Protein AF-A0A7J7NNZ8-F1 (afdb_monomer_lite)

Organism: NCBI:txid39325

InterPro domains:
  IPR013750 GHMP kinase, C-terminal domain [PF08544] (78-157)
  IPR020568 Ribosomal protein uS5 domain 2-type superfamily [SSF54211] (7-38)
  IPR036554 GHMP kinase, C-terminal domain superfamily [G3DSA:3.30.70.890] (42-159)
  IPR036554 GHMP kinase, C-terminal domain superfamily [SSF55060] (52-155)

pLDDT: mean 75.0, std 16.21, range [33.62, 97.94]

Radius of gyration: 15.32 Å; chains: 1; bounding box: 32×34×42 Å

Sequence (160 aa):
MGLVTIGLPLGSRLGSSAASAAAAVVAVNEMFGGACSWWVGVGGEEFEAPMKKMRAILPSEIAMLDHIWNSSQARSLVAAVLQGDLRGLGKALSSDRIVEPKRAPLIPGMRAMKNAAIGAEAFGCTISGASSTTVAVTDNELREKRLVRRWWRRFGKKGI

Secondary structure (DSSP, 8-state):
---EEEEPPTT----HHHHHHHHHHHHHHHHTTT--EEEEEE-SS-----HHHHHHTS-S---HHHHHHHHHHHHHHHHHHHHT-HHHHHHHHT--SSSHHHHGGGSTTHHHHHHHHHHTT-SEEEE-TTSSEEEEEES-HHHHHHHHHHHHHHHTTS--

Structure (mmCIF, N/CA/C/O backbone):
data_AF-A0A7J7NNZ8-F1
#
_entry.id   AF-A0A7J7NNZ8-F1
#
loop_
_atom_site.group_PDB
_atom_site.id
_atom_site.type_symbol
_atom_site.label_atom_id
_atom_site.label_alt_id
_atom_site.label_comp_id
_atom_site.label_asym_id
_atom_site.label_entity_id
_atom_site.label_seq_id
_atom_site.pdbx_PDB_ins_code
_atom_site.Cartn_x
_atom_site.Cartn_y
_atom_site.Cartn_z
_atom_site.occupancy
_atom_site.B_iso_or_equiv
_atom_site.auth_seq_id
_atom_site.auth_comp_id
_atom_site.auth_asym_id
_atom_site.auth_atom_id
_atom_site.pdbx_PDB_model_num
ATOM 1 N N . MET A 1 1 ? -8.925 8.487 21.064 1.00 37.28 1 MET A N 1
ATOM 2 C CA . MET A 1 1 ? -7.487 8.595 20.747 1.00 37.28 1 MET A CA 1
ATOM 3 C C . MET A 1 1 ? -7.175 7.556 19.689 1.00 37.28 1 MET A C 1
ATOM 5 O O . MET A 1 1 ? -7.182 6.373 20.007 1.00 37.28 1 MET A O 1
ATOM 9 N N . GLY A 1 2 ? -7.018 7.974 18.434 1.00 49.19 2 GLY A N 1
ATOM 10 C CA . GLY A 1 2 ? -6.589 7.101 17.345 1.00 49.19 2 GLY A CA 1
ATOM 11 C C . GLY A 1 2 ? -5.166 6.628 17.600 1.00 49.19 2 GLY A C 1
ATOM 12 O O . GLY A 1 2 ? -4.270 7.441 17.818 1.00 49.19 2 GLY A O 1
ATOM 13 N N . LEU A 1 3 ? -4.985 5.314 17.654 1.00 53.47 3 LEU A N 1
ATOM 14 C CA . LEU A 1 3 ? -3.712 4.671 17.952 1.00 53.47 3 LEU A CA 1
ATOM 15 C C . LEU A 1 3 ? -2.996 4.314 16.648 1.00 53.47 3 LEU A C 1
ATOM 17 O O . LEU A 1 3 ? -3.587 3.754 15.725 1.00 53.47 3 LEU A O 1
ATOM 21 N N . VAL A 1 4 ? -1.705 4.628 16.584 1.00 55.12 4 VAL A N 1
ATOM 22 C CA . VAL A 1 4 ? -0.797 4.083 15.573 1.00 55.12 4 VAL A CA 1
ATOM 23 C C . VAL A 1 4 ? -0.066 2.910 16.219 1.00 55.12 4 VAL A C 1
ATOM 25 O O . VAL A 1 4 ? 0.831 3.122 17.035 1.00 55.12 4 VAL A O 1
ATOM 28 N N . THR A 1 5 ? -0.433 1.671 15.884 1.00 56.22 5 THR A N 1
ATOM 29 C CA . THR A 1 5 ? 0.305 0.491 16.353 1.00 56.22 5 THR A CA 1
ATOM 30 C C . THR A 1 5 ? 1.400 0.122 15.370 1.00 56.22 5 THR A C 1
ATOM 32 O O . THR A 1 5 ? 1.163 -0.306 14.236 1.00 56.22 5 THR A O 1
ATOM 35 N N . ILE A 1 6 ? 2.632 0.197 15.857 1.00 56.00 6 ILE A N 1
ATOM 36 C CA . ILE A 1 6 ? 3.799 -0.351 15.179 1.00 56.00 6 ILE A CA 1
ATOM 37 C C . ILE A 1 6 ? 3.935 -1.822 15.602 1.00 56.00 6 ILE A C 1
ATOM 39 O O . ILE A 1 6 ? 4.342 -2.137 16.718 1.00 56.00 6 ILE A O 1
ATOM 43 N N . GLY A 1 7 ? 3.557 -2.743 14.717 1.00 52.53 7 GLY A N 1
ATOM 44 C CA . GLY A 1 7 ? 3.651 -4.189 14.911 1.00 52.53 7 GLY A CA 1
ATOM 45 C C . GLY A 1 7 ? 5.062 -4.723 14.675 1.00 52.53 7 GLY A C 1
ATOM 46 O O . GLY A 1 7 ? 5.265 -5.505 13.749 1.00 52.53 7 GLY A O 1
ATOM 47 N N . LEU A 1 8 ? 6.019 -4.292 15.497 1.00 49.50 8 LEU A N 1
ATOM 48 C CA . LEU A 1 8 ? 7.403 -4.767 15.480 1.00 49.50 8 LEU A CA 1
ATOM 49 C C . LEU A 1 8 ? 7.661 -5.828 16.567 1.00 49.50 8 LEU A C 1
ATOM 51 O O . LEU A 1 8 ? 7.030 -5.776 17.627 1.00 49.50 8 LEU A O 1
ATOM 55 N N . PRO A 1 9 ? 8.589 -6.781 16.348 1.00 41.78 9 PRO A N 1
ATOM 56 C CA . PRO A 1 9 ? 9.137 -7.597 17.427 1.00 41.78 9 PRO A CA 1
ATOM 57 C C . PRO A 1 9 ? 9.721 -6.711 18.539 1.00 41.78 9 PRO A C 1
ATOM 59 O O . PRO A 1 9 ? 10.442 -5.754 18.262 1.00 41.78 9 PRO A O 1
ATOM 62 N N . LEU A 1 10 ? 9.446 -7.026 19.809 1.00 33.62 10 LEU A N 1
ATOM 63 C CA . LEU A 1 10 ? 10.124 -6.366 20.931 1.00 33.62 10 LEU A CA 1
ATOM 64 C C . LEU A 1 10 ? 11.643 -6.566 20.774 1.00 33.62 10 LEU A C 1
ATOM 66 O O . LEU A 1 10 ? 12.107 -7.701 20.727 1.00 33.62 10 LEU A O 1
ATOM 70 N N . GLY A 1 11 ? 12.400 -5.471 20.649 1.00 34.59 11 GLY A N 1
ATOM 71 C CA . GLY A 1 11 ? 13.856 -5.496 20.448 1.00 34.59 11 GLY A CA 1
ATOM 72 C C . GLY A 1 11 ? 14.341 -5.310 19.003 1.00 34.59 11 GLY A C 1
ATOM 73 O O . GLY A 1 11 ? 15.541 -5.131 18.801 1.00 34.59 11 GLY A O 1
ATOM 74 N N . SER A 1 12 ? 13.458 -5.274 17.996 1.00 46.44 12 SER A N 1
ATOM 75 C CA . SER A 1 12 ? 13.862 -4.889 16.635 1.00 46.44 12 SER A CA 1
ATOM 76 C C . SER A 1 12 ? 14.071 -3.375 16.557 1.00 46.44 12 SER A C 1
ATOM 78 O O . SER A 1 12 ? 13.166 -2.609 16.903 1.00 46.44 12 SER A O 1
ATOM 80 N N . ARG A 1 13 ? 15.240 -2.922 16.095 1.00 41.19 13 ARG A N 1
ATOM 81 C CA . ARG A 1 13 ? 15.473 -1.496 15.837 1.00 41.19 13 ARG A CA 1
ATOM 82 C C . ARG A 1 13 ? 14.521 -1.028 14.732 1.00 41.19 13 ARG A C 1
ATOM 84 O O . ARG A 1 13 ? 14.400 -1.670 13.694 1.00 41.19 13 ARG A O 1
ATOM 91 N N . LEU A 1 14 ? 13.832 0.093 14.954 1.00 53.53 14 LEU A N 1
ATOM 92 C CA . LEU A 1 14 ? 13.116 0.798 13.891 1.00 53.53 14 LEU A CA 1
ATOM 93 C C . LEU A 1 14 ? 14.157 1.289 12.878 1.00 53.53 14 LEU A C 1
ATOM 95 O O . LEU A 1 14 ? 14.816 2.301 13.109 1.00 53.53 14 LEU A O 1
ATOM 99 N N . GLY A 1 15 ? 14.325 0.576 11.764 1.00 57.34 15 GLY A N 1
ATOM 100 C CA . GLY A 1 15 ? 15.089 1.092 10.631 1.00 57.34 15 GLY A CA 1
ATOM 101 C C . GLY A 1 15 ? 14.501 2.423 10.133 1.00 57.34 15 GLY A C 1
ATOM 102 O O . GLY A 1 15 ? 13.307 2.696 10.299 1.00 57.34 15 GLY A O 1
ATOM 103 N N . SER A 1 16 ? 15.316 3.253 9.478 1.00 61.72 16 SER A N 1
ATOM 104 C CA . SER A 1 16 ? 14.938 4.604 9.012 1.00 61.72 16 SER A CA 1
ATOM 105 C C . SER A 1 16 ? 13.661 4.644 8.152 1.00 61.72 16 SER A C 1
ATOM 107 O O . SER A 1 16 ? 12.880 5.598 8.223 1.00 61.72 16 SER A O 1
ATOM 109 N N . SER A 1 17 ? 13.393 3.584 7.381 1.00 64.06 17 SER A N 1
ATOM 110 C CA . SER A 1 17 ? 12.185 3.468 6.548 1.00 64.06 17 SER A CA 1
ATOM 111 C C . SER A 1 17 ? 10.909 3.223 7.361 1.00 64.06 17 SER A C 1
ATOM 113 O O . SER A 1 17 ? 9.863 3.777 7.031 1.00 64.06 17 SER A O 1
ATOM 115 N N . ALA A 1 18 ? 10.984 2.446 8.445 1.00 62.78 18 ALA A N 1
ATOM 116 C CA . ALA A 1 18 ? 9.841 2.196 9.321 1.00 62.78 18 ALA A CA 1
ATOM 117 C C . ALA A 1 18 ? 9.508 3.422 10.182 1.00 62.78 18 ALA A C 1
ATOM 119 O O . ALA A 1 18 ? 8.333 3.737 10.361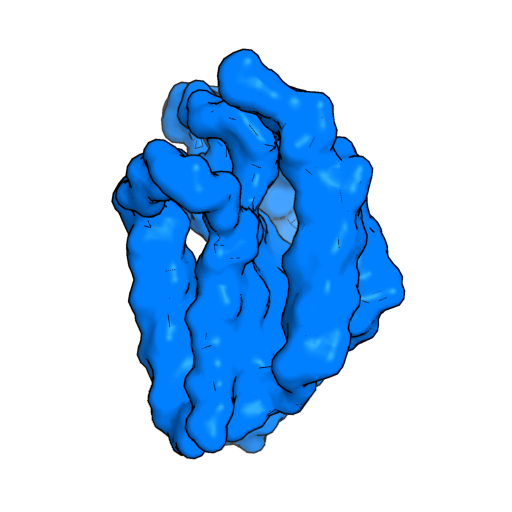 1.00 62.78 18 ALA A O 1
ATOM 120 N N . ALA A 1 19 ? 10.529 4.162 10.631 1.00 61.56 19 ALA A N 1
ATOM 121 C CA . ALA A 1 19 ? 10.347 5.441 11.316 1.00 61.56 19 ALA A CA 1
ATOM 122 C C . ALA A 1 19 ? 9.647 6.478 10.417 1.00 61.56 19 ALA A C 1
ATOM 124 O O . ALA A 1 19 ? 8.682 7.109 10.840 1.00 61.56 19 ALA A O 1
ATOM 125 N N . SER A 1 20 ? 10.071 6.594 9.152 1.00 67.44 20 SER A N 1
ATOM 126 C CA . SER A 1 20 ? 9.445 7.508 8.182 1.00 67.44 20 SER A CA 1
ATOM 127 C C . SER A 1 20 ? 7.998 7.115 7.863 1.00 67.44 20 SER A C 1
ATOM 129 O O . SER A 1 20 ? 7.125 7.975 7.777 1.00 67.44 20 SER A O 1
ATOM 131 N N . ALA A 1 21 ? 7.728 5.811 7.735 1.00 69.75 21 ALA A N 1
ATOM 132 C CA . ALA A 1 21 ? 6.381 5.285 7.528 1.00 69.75 21 ALA A CA 1
ATOM 133 C C . ALA A 1 21 ? 5.457 5.616 8.705 1.00 69.75 21 ALA A C 1
ATOM 135 O O . ALA A 1 21 ? 4.350 6.110 8.508 1.00 69.75 21 ALA A O 1
ATOM 136 N N . ALA A 1 22 ? 5.934 5.374 9.930 1.00 65.25 22 ALA A N 1
ATOM 137 C CA . ALA A 1 22 ? 5.202 5.692 11.146 1.00 65.25 22 ALA A CA 1
ATOM 138 C C . ALA A 1 22 ? 4.945 7.200 11.266 1.00 65.25 22 ALA A C 1
ATOM 140 O O . ALA A 1 22 ? 3.822 7.590 11.561 1.00 65.25 22 ALA A O 1
ATOM 141 N N . ALA A 1 23 ? 5.934 8.046 10.963 1.00 66.25 23 ALA A N 1
ATOM 142 C CA . ALA A 1 23 ? 5.767 9.497 10.971 1.00 66.25 23 ALA A CA 1
ATOM 143 C C . ALA A 1 23 ? 4.715 9.971 9.954 1.00 66.25 23 ALA A C 1
ATOM 145 O O . ALA A 1 23 ? 3.850 10.772 10.302 1.00 66.25 23 ALA A O 1
ATOM 146 N N . ALA A 1 24 ? 4.737 9.445 8.724 1.00 73.81 24 ALA A N 1
ATOM 147 C CA . ALA A 1 24 ? 3.737 9.772 7.706 1.00 73.81 24 ALA A CA 1
ATOM 148 C C . ALA A 1 24 ? 2.327 9.349 8.142 1.00 73.81 24 ALA A C 1
ATOM 150 O O . ALA A 1 24 ? 1.373 10.109 8.008 1.00 73.81 24 ALA A O 1
ATOM 151 N N . VAL A 1 25 ? 2.206 8.153 8.713 1.00 74.94 25 VAL A N 1
ATOM 152 C CA . VAL A 1 25 ? 0.951 7.628 9.254 1.00 74.94 25 VAL A CA 1
ATOM 153 C C . VAL A 1 25 ? 0.424 8.482 10.410 1.00 74.94 25 VAL A C 1
ATOM 155 O O . VAL A 1 25 ? -0.764 8.794 10.438 1.00 74.94 25 VAL A O 1
ATOM 158 N N . VAL A 1 26 ? 1.292 8.889 11.340 1.00 67.94 26 VAL A N 1
ATOM 159 C CA . VAL A 1 26 ? 0.936 9.789 12.447 1.00 67.94 26 VAL A CA 1
ATOM 160 C C . VAL A 1 26 ? 0.462 11.134 11.902 1.00 67.94 26 VAL A C 1
ATOM 162 O O . VAL A 1 26 ? -0.606 11.592 12.290 1.00 67.94 26 VAL A O 1
ATOM 165 N N . ALA A 1 27 ? 1.193 11.728 10.955 1.00 74.62 27 ALA A N 1
ATOM 166 C CA . ALA A 1 27 ? 0.814 13.002 10.348 1.00 74.62 27 ALA A CA 1
ATOM 167 C C . ALA A 1 27 ? -0.556 12.927 9.657 1.00 74.62 27 ALA A C 1
ATOM 169 O O . ALA A 1 27 ? -1.389 13.810 9.840 1.00 74.62 27 ALA A O 1
ATOM 170 N N . VAL A 1 28 ? -0.824 11.850 8.912 1.00 75.88 28 VAL A N 1
ATOM 171 C CA . VAL A 1 28 ? -2.146 11.636 8.315 1.00 75.88 28 VAL A CA 1
ATOM 172 C C . VAL A 1 28 ? -3.196 11.461 9.411 1.00 75.88 28 VAL A C 1
ATOM 174 O O . VAL A 1 28 ? -4.236 12.095 9.337 1.00 75.88 28 VAL A O 1
ATOM 177 N N . ASN A 1 29 ? -2.943 10.679 10.460 1.00 75.00 29 ASN A N 1
ATOM 178 C CA . ASN A 1 29 ? -3.905 10.517 11.552 1.00 75.00 29 ASN A CA 1
ATOM 179 C C . ASN A 1 29 ? -4.275 11.854 12.225 1.00 75.00 29 ASN A C 1
ATOM 181 O O . ASN A 1 29 ? -5.447 12.078 12.526 1.00 75.00 29 ASN A O 1
ATOM 185 N N . GLU A 1 30 ? -3.309 12.758 12.407 1.00 77.06 30 GLU A N 1
ATOM 186 C CA . GLU A 1 30 ? -3.551 14.119 12.909 1.00 77.06 30 GLU A CA 1
ATOM 187 C C . GLU A 1 30 ? -4.460 14.927 11.970 1.00 77.06 30 GLU A C 1
ATOM 189 O O . GLU A 1 30 ? -5.395 15.579 12.430 1.00 77.06 30 GLU A O 1
ATOM 194 N N . MET A 1 31 ? -4.274 14.823 10.648 1.00 76.94 31 MET A N 1
ATOM 195 C CA . MET A 1 31 ? -5.172 15.466 9.670 1.00 76.94 31 MET A CA 1
ATOM 196 C C . MET A 1 31 ? -6.613 14.939 9.751 1.00 76.94 31 MET A C 1
ATOM 198 O O . MET A 1 31 ? -7.551 15.658 9.417 1.00 76.94 31 MET A O 1
ATOM 202 N N . PHE A 1 32 ? -6.798 13.707 10.227 1.00 72.81 32 PHE A N 1
ATOM 203 C CA . PHE A 1 32 ? -8.105 13.101 10.486 1.00 72.81 32 PHE A CA 1
ATOM 204 C C . PHE A 1 32 ? -8.607 13.347 11.925 1.00 72.81 32 PHE A C 1
ATOM 206 O O . PHE A 1 32 ? -9.551 12.691 12.370 1.00 72.81 32 PHE A O 1
ATOM 213 N N . GLY A 1 33 ? -7.982 14.251 12.688 1.00 72.31 33 GLY A N 1
ATOM 214 C CA . GLY A 1 33 ? -8.374 14.561 14.068 1.00 72.31 33 GLY A CA 1
ATOM 215 C C . GLY A 1 33 ? -8.170 13.396 15.043 1.00 72.31 33 GLY A C 1
ATOM 216 O O . GLY A 1 33 ? -8.895 13.276 16.031 1.00 72.31 33 GLY A O 1
ATOM 217 N N . GLY A 1 34 ? -7.233 12.490 14.747 1.00 64.56 34 GLY A N 1
ATOM 218 C CA . GLY A 1 34 ? -6.967 11.308 15.564 1.00 64.56 34 GLY A CA 1
ATOM 219 C C . GLY A 1 34 ? -8.098 10.277 15.536 1.00 64.56 34 GLY A C 1
ATOM 220 O O . GLY A 1 34 ? -8.265 9.536 16.505 1.00 64.56 34 GLY A O 1
ATOM 221 N N . ALA A 1 35 ? -8.899 10.237 14.468 1.00 61.94 35 ALA A N 1
ATOM 222 C CA . ALA A 1 35 ? -10.026 9.313 14.324 1.00 61.94 35 ALA A CA 1
ATOM 223 C C . ALA A 1 35 ? -9.639 7.936 13.752 1.00 61.94 35 ALA A C 1
ATOM 225 O O . ALA A 1 35 ? -10.501 7.067 13.620 1.00 61.94 35 ALA A O 1
ATOM 226 N N . CYS A 1 36 ? -8.372 7.715 13.389 1.00 62.09 36 CYS A N 1
ATOM 227 C CA . CYS A 1 36 ? -7.955 6.514 12.672 1.00 62.09 36 CYS A CA 1
ATOM 228 C C . CYS A 1 36 ? -7.120 5.575 13.544 1.00 62.09 36 CYS A C 1
ATOM 230 O O . CYS A 1 36 ? -6.391 5.998 14.444 1.00 62.09 36 CYS A O 1
ATOM 232 N N . SER A 1 37 ? -7.178 4.288 13.209 1.00 62.41 37 SER A N 1
ATOM 233 C CA . SER A 1 37 ? -6.248 3.285 13.721 1.00 62.41 37 SER A CA 1
ATOM 234 C C . SER A 1 37 ? -5.338 2.844 12.587 1.00 62.41 37 SER A C 1
ATOM 236 O O . SER A 1 37 ? -5.806 2.465 11.515 1.00 62.41 37 SER A O 1
ATOM 238 N N . TRP A 1 38 ? -4.032 2.865 12.803 1.00 63.69 38 TRP A N 1
ATOM 239 C CA . TRP A 1 38 ? -3.080 2.531 11.750 1.00 63.69 38 TRP A CA 1
ATOM 240 C C . TRP A 1 38 ? -2.153 1.421 12.181 1.00 63.69 38 TRP A C 1
ATOM 242 O O . TRP A 1 38 ? -1.621 1.446 13.286 1.00 63.69 38 TRP A O 1
ATOM 252 N N . TRP A 1 39 ? -1.894 0.490 11.267 1.00 62.81 39 TRP A N 1
ATOM 253 C CA . TRP A 1 39 ? -0.913 -0.552 11.499 1.00 62.81 39 TRP A CA 1
ATOM 254 C C . TRP A 1 39 ? 0.309 -0.358 10.610 1.00 62.81 39 TRP A C 1
ATOM 256 O O . TRP A 1 39 ? 0.208 -0.311 9.381 1.00 62.81 39 TRP A O 1
ATOM 266 N N . VAL A 1 40 ? 1.478 -0.312 11.239 1.00 61.75 40 VAL A N 1
ATOM 267 C CA . VAL A 1 40 ? 2.772 -0.359 10.555 1.00 61.75 40 VAL A CA 1
ATOM 268 C C . VAL A 1 40 ? 3.438 -1.673 10.928 1.00 61.75 40 VAL A C 1
ATOM 270 O O . VAL A 1 40 ? 3.705 -1.917 12.100 1.00 61.75 40 VAL A O 1
ATOM 273 N N . GLY A 1 41 ? 3.702 -2.530 9.948 1.00 62.47 41 GLY A N 1
ATOM 274 C CA . GLY A 1 41 ? 4.389 -3.798 10.161 1.00 62.47 41 GLY A CA 1
ATOM 275 C C . GLY A 1 41 ? 5.652 -3.906 9.330 1.00 62.47 41 GLY A C 1
ATOM 276 O O . GLY A 1 41 ? 5.745 -3.380 8.224 1.00 62.47 41 GLY A O 1
ATOM 277 N N . VAL A 1 42 ? 6.633 -4.634 9.842 1.00 58.06 42 VAL A N 1
ATOM 278 C CA . VAL A 1 42 ? 7.844 -4.978 9.088 1.00 58.06 42 VAL A CA 1
ATOM 279 C C . VAL A 1 42 ? 7.857 -6.487 8.912 1.00 58.06 42 VAL A C 1
ATOM 281 O O . VAL A 1 42 ? 7.546 -7.206 9.851 1.00 58.06 42 VAL A O 1
ATOM 284 N N . GLY A 1 43 ? 8.123 -6.988 7.704 1.00 50.19 43 GLY A N 1
ATOM 285 C CA . GLY A 1 43 ? 8.299 -8.427 7.484 1.00 50.19 43 GLY A CA 1
ATOM 286 C C . GLY A 1 43 ? 9.568 -8.912 8.187 1.00 50.19 43 GLY A C 1
ATOM 287 O O . GLY A 1 43 ? 10.557 -8.194 8.163 1.00 50.19 43 GLY A O 1
ATOM 288 N N . GLY A 1 44 ? 9.509 -10.083 8.836 1.00 49.91 44 GLY A N 1
ATOM 289 C CA . GLY A 1 44 ? 10.610 -10.657 9.623 1.00 49.91 44 GLY A CA 1
ATOM 290 C C . GLY A 1 44 ? 11.947 -10.759 8.879 1.00 49.91 44 GLY A C 1
ATOM 291 O O . GLY A 1 44 ? 11.961 -10.878 7.655 1.00 49.91 44 GLY A O 1
ATOM 292 N N . GLU A 1 45 ? 13.020 -10.733 9.681 1.00 43.59 45 GLU A N 1
ATOM 293 C CA . GLU A 1 45 ? 14.402 -10.356 9.346 1.00 43.59 45 GLU A CA 1
ATOM 294 C C . GLU A 1 45 ? 14.508 -9.024 8.599 1.00 43.59 45 GLU A C 1
ATOM 296 O O . GLU A 1 45 ? 13.699 -8.677 7.742 1.00 43.59 45 GLU A O 1
ATOM 301 N N . GLU A 1 46 ? 15.521 -8.241 8.956 1.00 49.94 46 GLU A N 1
ATOM 302 C CA . GLU A 1 46 ? 15.872 -7.004 8.273 1.00 49.94 46 GLU A CA 1
ATOM 303 C C . GLU A 1 46 ? 16.374 -7.375 6.869 1.00 49.94 46 GLU A C 1
ATOM 305 O O . GLU A 1 46 ? 17.566 -7.419 6.584 1.00 49.94 46 GLU A O 1
ATOM 310 N N . PHE A 1 47 ? 15.449 -7.734 5.975 1.00 51.25 47 PHE A N 1
ATOM 311 C CA . PHE A 1 47 ? 15.732 -7.867 4.563 1.00 51.25 47 PHE A CA 1
ATOM 312 C C . PHE A 1 47 ? 15.927 -6.452 4.032 1.00 51.25 47 PHE A C 1
ATOM 314 O O . PHE A 1 47 ? 15.038 -5.852 3.420 1.00 51.25 47 PHE A O 1
ATOM 321 N N . GLU A 1 48 ? 17.122 -5.916 4.267 1.00 53.41 48 GLU A N 1
ATOM 322 C CA . GLU A 1 48 ? 17.718 -4.945 3.373 1.00 53.41 48 GLU A CA 1
ATOM 323 C C . GLU A 1 48 ? 17.933 -5.657 2.038 1.00 53.41 48 GLU A C 1
ATOM 325 O O . GLU A 1 48 ? 19.028 -6.097 1.687 1.00 53.41 48 GLU A O 1
ATOM 330 N N . ALA A 1 49 ? 16.866 -5.758 1.242 1.00 54.25 49 ALA A N 1
ATOM 331 C CA . ALA A 1 49 ? 17.058 -5.760 -0.193 1.00 54.25 49 ALA A CA 1
ATOM 332 C C . ALA A 1 49 ? 17.966 -4.555 -0.461 1.00 54.25 49 ALA A C 1
ATOM 334 O O . ALA A 1 49 ? 17.551 -3.436 -0.135 1.00 54.25 49 ALA A O 1
ATOM 335 N N . PRO A 1 50 ? 19.185 -4.725 -1.010 1.00 67.38 50 PRO A N 1
ATOM 336 C CA . PRO A 1 50 ? 20.024 -3.577 -1.294 1.00 67.38 50 PRO A CA 1
ATOM 337 C C . PRO A 1 50 ? 19.172 -2.609 -2.106 1.00 67.38 50 PRO A C 1
ATOM 339 O O . PRO A 1 50 ? 18.613 -3.027 -3.123 1.00 67.38 50 PRO A O 1
ATOM 342 N N . MET A 1 51 ? 19.012 -1.351 -1.673 1.00 70.44 51 MET A N 1
ATOM 343 C CA . MET A 1 51 ? 18.107 -0.400 -2.347 1.00 70.44 51 MET A CA 1
ATOM 344 C C . MET A 1 51 ? 18.372 -0.331 -3.860 1.00 70.44 51 MET A C 1
ATOM 346 O O . MET A 1 51 ? 17.463 -0.100 -4.658 1.00 70.44 51 MET A O 1
ATOM 350 N N . LYS A 1 52 ? 19.614 -0.628 -4.258 1.00 78.00 52 LYS A N 1
ATOM 351 C CA . LYS A 1 52 ? 20.041 -0.860 -5.637 1.00 78.00 52 LYS A CA 1
ATOM 352 C C . LYS A 1 52 ? 19.207 -1.925 -6.368 1.00 78.00 52 LYS A C 1
ATOM 354 O O . LYS A 1 52 ? 18.729 -1.635 -7.455 1.00 78.00 52 LYS A O 1
ATOM 359 N N . LYS A 1 53 ? 18.968 -3.109 -5.787 1.00 82.00 53 LYS A N 1
ATOM 360 C CA . LYS A 1 53 ? 18.108 -4.165 -6.364 1.00 82.00 53 LYS A CA 1
ATOM 361 C C . LYS A 1 53 ? 16.642 -3.724 -6.464 1.00 82.00 53 LYS A C 1
ATOM 363 O O . LYS A 1 53 ? 16.014 -3.942 -7.493 1.00 82.00 53 LYS A O 1
ATOM 368 N N . MET A 1 54 ? 16.120 -3.043 -5.440 1.00 82.38 54 MET A N 1
ATOM 369 C CA . MET A 1 54 ? 14.731 -2.543 -5.417 1.00 82.38 54 MET A CA 1
ATOM 370 C C . MET A 1 54 ? 14.462 -1.443 -6.450 1.00 82.38 54 MET A C 1
ATOM 372 O O . MET A 1 54 ? 13.322 -1.259 -6.881 1.00 82.38 54 MET A O 1
ATOM 376 N N . ARG A 1 55 ? 15.496 -0.684 -6.829 1.00 83.75 55 ARG A N 1
ATOM 377 C CA . ARG A 1 55 ? 15.442 0.292 -7.926 1.00 83.75 55 ARG A CA 1
ATOM 378 C C . ARG A 1 55 ? 15.675 -0.373 -9.281 1.00 83.75 55 ARG A C 1
ATOM 380 O O . ARG A 1 55 ? 14.946 -0.072 -10.212 1.00 83.75 55 ARG A O 1
ATOM 387 N N . ALA A 1 56 ? 16.624 -1.303 -9.369 1.00 88.62 56 ALA A N 1
ATOM 388 C CA . ALA A 1 56 ? 16.990 -1.972 -10.618 1.00 88.62 56 ALA A CA 1
ATOM 389 C C . ALA A 1 56 ? 15.891 -2.882 -11.192 1.00 88.62 56 ALA A C 1
ATOM 391 O O . ALA A 1 56 ? 15.880 -3.119 -12.391 1.00 88.62 56 ALA A O 1
ATOM 392 N N . ILE A 1 57 ? 14.975 -3.396 -10.361 1.00 90.44 57 ILE A N 1
ATOM 393 C CA . ILE A 1 57 ? 13.850 -4.220 -10.837 1.00 90.44 57 ILE A CA 1
ATOM 394 C C . ILE A 1 57 ? 12.725 -3.401 -11.490 1.00 90.44 57 ILE A C 1
ATOM 396 O O . ILE A 1 57 ? 11.820 -3.969 -12.104 1.00 90.44 57 ILE A O 1
ATOM 400 N N . LEU A 1 58 ? 12.733 -2.076 -11.321 1.00 91.44 58 LEU A N 1
ATOM 401 C CA . LEU A 1 58 ? 11.722 -1.224 -11.931 1.00 91.44 58 LEU A CA 1
ATOM 402 C C . LEU A 1 58 ? 11.985 -1.115 -13.436 1.00 91.44 58 LEU A C 1
ATOM 404 O O . LEU A 1 58 ? 13.142 -1.003 -13.843 1.00 91.44 58 LEU A O 1
ATOM 408 N N . PRO A 1 59 ? 10.933 -1.157 -14.265 1.00 91.31 59 PRO A N 1
ATOM 409 C CA . PRO A 1 59 ? 11.106 -1.032 -15.699 1.00 91.31 59 PRO A CA 1
ATOM 410 C C . PRO A 1 59 ? 11.589 0.382 -16.047 1.00 91.31 59 PRO A C 1
ATOM 412 O O . PRO A 1 59 ? 11.214 1.355 -15.390 1.00 91.31 59 PRO A O 1
ATOM 415 N N . SER A 1 60 ? 12.410 0.495 -17.090 1.00 93.75 60 SER A N 1
ATOM 416 C CA . SER A 1 60 ? 12.846 1.790 -17.630 1.00 93.75 60 SER A CA 1
ATOM 417 C C . SER A 1 60 ? 11.719 2.534 -18.350 1.00 93.75 60 SER A C 1
ATOM 419 O O . SER A 1 60 ? 11.777 3.752 -18.476 1.00 93.75 60 SER A O 1
ATOM 421 N N . GLU A 1 61 ? 10.692 1.808 -18.793 1.00 95.75 61 GLU A N 1
ATOM 422 C CA . GLU A 1 61 ? 9.534 2.330 -19.512 1.00 95.75 61 GLU A CA 1
ATOM 423 C C . GLU A 1 61 ? 8.238 1.781 -18.909 1.00 95.75 61 GLU A C 1
ATOM 425 O O . GLU A 1 61 ? 8.183 0.649 -18.424 1.00 95.75 61 GLU A O 1
ATOM 430 N N . ILE A 1 62 ? 7.178 2.585 -18.940 1.00 96.94 62 ILE A N 1
ATOM 431 C CA . ILE A 1 62 ? 5.854 2.218 -18.432 1.00 96.94 62 ILE A CA 1
ATOM 432 C C . ILE A 1 62 ? 4.792 2.522 -19.482 1.00 96.94 62 ILE A C 1
ATOM 434 O O . ILE A 1 62 ? 4.928 3.462 -20.266 1.00 96.94 62 ILE A O 1
ATOM 438 N N . ALA A 1 63 ? 3.705 1.752 -19.480 1.00 97.62 63 ALA A N 1
ATOM 439 C CA . ALA A 1 63 ? 2.572 2.041 -20.343 1.00 97.62 63 ALA A CA 1
ATOM 440 C C . ALA A 1 63 ? 1.910 3.365 -19.929 1.00 97.62 63 ALA A C 1
ATOM 442 O O . ALA A 1 63 ? 1.702 3.623 -18.741 1.00 97.62 63 ALA A O 1
ATOM 443 N N . MET A 1 64 ? 1.494 4.171 -20.912 1.00 97.81 64 MET A N 1
ATOM 444 C CA . MET A 1 64 ? 0.763 5.422 -20.663 1.00 97.81 64 MET A CA 1
ATOM 445 C C . MET A 1 64 ? -0.478 5.193 -19.784 1.00 97.81 64 MET A C 1
ATOM 447 O O . MET A 1 64 ? -0.767 5.985 -18.892 1.00 97.81 64 MET A O 1
ATOM 451 N N . LEU A 1 65 ? -1.182 4.073 -19.976 1.00 97.94 65 LEU A N 1
ATOM 452 C CA . LEU A 1 65 ? -2.350 3.719 -19.167 1.00 97.94 65 LEU A CA 1
ATOM 453 C C . LEU A 1 65 ? -2.009 3.471 -17.691 1.00 97.94 65 LEU A C 1
ATOM 455 O O . LEU A 1 65 ? -2.770 3.891 -16.821 1.00 97.94 65 LEU A O 1
ATOM 459 N N . ASP A 1 66 ? -0.870 2.843 -17.393 1.00 97.38 66 ASP A N 1
ATOM 460 C CA . ASP A 1 66 ? -0.428 2.649 -16.009 1.00 97.38 66 ASP A CA 1
ATOM 461 C C . ASP A 1 66 ? 0.015 3.973 -15.381 1.00 97.38 66 ASP A C 1
ATOM 463 O O . ASP A 1 66 ? -0.268 4.224 -14.209 1.00 97.38 66 ASP A O 1
ATOM 467 N N . HIS A 1 67 ? 0.639 4.860 -16.165 1.00 96.69 67 HIS A N 1
ATOM 468 C CA . HIS A 1 67 ? 0.982 6.208 -15.714 1.00 96.69 67 HIS A CA 1
ATOM 469 C C . HIS A 1 67 ? -0.266 7.031 -15.360 1.00 96.69 67 HIS A C 1
ATOM 471 O O . HIS A 1 67 ? -0.336 7.609 -14.271 1.00 96.69 67 HIS A O 1
ATOM 477 N N . ILE A 1 68 ? -1.270 7.045 -16.245 1.00 97.81 68 ILE A N 1
ATOM 478 C CA . ILE A 1 68 ? -2.560 7.713 -16.016 1.00 97.81 68 ILE A CA 1
ATOM 479 C C . ILE A 1 68 ? -3.233 7.135 -14.770 1.00 97.81 68 ILE A C 1
ATOM 481 O O . ILE A 1 68 ? -3.676 7.891 -13.903 1.00 97.81 68 ILE A O 1
ATOM 485 N N . TRP A 1 69 ? -3.268 5.804 -14.650 1.00 97.81 69 TRP A N 1
ATOM 486 C CA . TRP A 1 69 ? -3.855 5.127 -13.499 1.00 97.81 69 TRP A CA 1
ATOM 487 C C . TRP A 1 69 ? -3.178 5.548 -12.194 1.00 97.81 69 TRP A C 1
ATOM 489 O O . TRP A 1 69 ? -3.840 6.082 -11.307 1.00 97.81 69 TRP A O 1
ATOM 499 N N . ASN A 1 70 ? -1.861 5.376 -12.079 1.00 96.12 70 ASN A N 1
ATOM 500 C CA . ASN A 1 70 ? -1.127 5.721 -10.863 1.00 96.12 70 ASN A CA 1
ATOM 501 C C . ASN A 1 70 ? -1.249 7.212 -10.508 1.00 96.12 70 ASN A C 1
ATOM 503 O O . ASN A 1 70 ? -1.406 7.546 -9.334 1.00 96.12 70 ASN A O 1
ATOM 507 N N . SER A 1 71 ? -1.239 8.100 -11.504 1.00 96.81 71 SER A N 1
ATOM 508 C CA . SER A 1 71 ? -1.422 9.544 -11.295 1.00 96.81 71 SER A CA 1
ATOM 509 C C . SER A 1 71 ? -2.821 9.875 -10.768 1.00 96.81 71 SER A C 1
ATOM 511 O O . SER A 1 71 ? -2.968 10.676 -9.843 1.00 96.81 71 SER A O 1
ATOM 513 N N . SER A 1 72 ? -3.853 9.212 -11.296 1.00 97.31 72 SER A N 1
ATOM 514 C CA . SER A 1 72 ? -5.220 9.314 -10.777 1.00 97.31 72 SER A CA 1
ATOM 515 C C . SER A 1 72 ? -5.306 8.828 -9.331 1.00 97.31 72 SER A C 1
ATOM 517 O O . SER A 1 72 ? -5.877 9.516 -8.488 1.00 97.31 72 SER A O 1
ATOM 519 N N . GLN A 1 73 ? -4.692 7.686 -9.008 1.00 96.69 73 GLN A N 1
ATOM 520 C CA . GLN A 1 73 ? -4.706 7.156 -7.642 1.00 96.69 73 GLN A CA 1
ATOM 521 C C . GLN A 1 73 ? -3.955 8.066 -6.662 1.00 96.69 73 GLN A C 1
ATOM 523 O O . GLN A 1 73 ? -4.416 8.241 -5.536 1.00 96.69 73 GLN A O 1
ATOM 528 N N . ALA A 1 74 ? -2.861 8.708 -7.084 1.00 92.75 74 ALA A N 1
ATOM 529 C CA . ALA A 1 74 ? -2.175 9.716 -6.276 1.00 92.75 74 ALA A CA 1
ATOM 530 C C . ALA A 1 74 ? -3.092 10.911 -5.960 1.00 92.75 74 ALA A C 1
ATOM 532 O O . ALA A 1 74 ? -3.167 11.351 -4.812 1.00 92.75 74 ALA A O 1
ATOM 533 N N . ARG A 1 75 ? -3.867 11.390 -6.943 1.00 95.00 75 ARG A N 1
ATOM 534 C CA . ARG A 1 75 ? -4.890 12.423 -6.716 1.00 95.00 75 ARG A CA 1
ATOM 535 C C . ARG A 1 75 ? -5.994 11.940 -5.774 1.00 95.00 75 ARG A C 1
ATOM 537 O O . ARG A 1 75 ? -6.391 12.687 -4.884 1.00 95.00 75 ARG A O 1
ATOM 544 N N . SER A 1 76 ? -6.482 10.712 -5.949 1.00 94.94 76 SER A N 1
ATOM 545 C CA . SER A 1 76 ? -7.489 10.118 -5.061 1.00 94.94 76 SER A CA 1
ATOM 546 C C . SER A 1 76 ? -6.988 9.992 -3.627 1.00 94.94 76 SER A C 1
ATOM 548 O O . SER A 1 76 ? -7.765 10.211 -2.706 1.00 94.94 76 SER A O 1
ATOM 550 N N . LEU A 1 77 ? -5.701 9.696 -3.431 1.00 91.19 77 LEU A N 1
ATOM 551 C CA . LEU A 1 77 ? -5.081 9.634 -2.112 1.00 91.19 77 LEU A CA 1
ATOM 552 C C . LEU A 1 77 ? -5.143 10.997 -1.413 1.00 91.19 77 LEU A C 1
ATOM 554 O O . LEU A 1 77 ? -5.596 11.076 -0.276 1.00 91.19 77 LEU A O 1
ATOM 558 N N . VAL A 1 78 ? -4.771 12.074 -2.112 1.00 91.06 78 VAL A N 1
ATOM 559 C CA . VAL A 1 78 ? -4.861 13.445 -1.578 1.00 91.06 78 VAL A CA 1
ATOM 560 C C . VAL A 1 78 ? -6.311 13.832 -1.282 1.00 91.06 78 VAL A C 1
ATOM 562 O O . VAL A 1 78 ? -6.604 14.329 -0.197 1.00 91.06 78 VAL A O 1
ATOM 565 N N . ALA A 1 79 ? -7.231 13.576 -2.215 1.00 91.94 79 ALA A N 1
ATOM 566 C CA . ALA A 1 79 ? -8.650 13.878 -2.031 1.00 91.94 79 ALA A CA 1
ATOM 567 C C . ALA A 1 79 ? -9.239 13.146 -0.815 1.00 91.94 79 ALA A C 1
ATOM 569 O O . ALA A 1 79 ? -9.934 13.761 -0.012 1.00 91.94 79 ALA A O 1
ATOM 570 N N . ALA A 1 80 ? -8.904 11.867 -0.647 1.00 90.81 80 ALA A N 1
ATOM 571 C CA . ALA A 1 80 ? -9.360 11.058 0.472 1.00 90.81 80 ALA A CA 1
ATOM 572 C C . ALA A 1 80 ? -8.857 11.584 1.824 1.00 90.81 80 ALA A C 1
ATOM 574 O O . ALA A 1 80 ? -9.623 11.612 2.783 1.00 90.81 80 ALA A O 1
ATOM 575 N N . VAL A 1 81 ? -7.606 12.058 1.895 1.00 87.06 81 VAL A N 1
ATOM 576 C CA . VAL A 1 81 ? -7.079 12.719 3.102 1.00 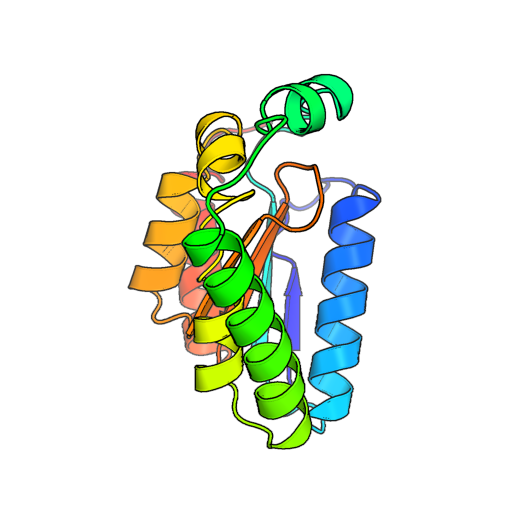87.06 81 VAL A CA 1
ATOM 577 C C . VAL A 1 81 ? -7.865 13.991 3.416 1.00 87.06 81 VAL A C 1
ATOM 579 O O . VAL A 1 81 ? -8.323 14.162 4.540 1.00 87.06 81 VAL A O 1
ATOM 582 N N . LEU A 1 82 ? -8.072 14.860 2.423 1.00 86.44 82 LEU A N 1
ATOM 583 C CA . LEU A 1 82 ? -8.781 16.132 2.614 1.00 86.44 82 LEU A CA 1
ATOM 584 C C . LEU A 1 82 ? -10.263 15.954 2.979 1.00 86.44 82 LEU A C 1
ATOM 586 O O . LEU A 1 82 ? -10.840 16.812 3.639 1.00 86.44 82 LEU A O 1
ATOM 590 N N . GLN A 1 83 ? -10.882 14.862 2.535 1.00 88.94 83 GLN A N 1
ATOM 591 C CA . GLN A 1 83 ? -12.295 14.557 2.776 1.00 88.94 83 GLN A CA 1
ATOM 592 C C . GLN A 1 83 ? -12.533 13.703 4.025 1.00 88.94 83 GLN A C 1
ATOM 594 O O . GLN A 1 83 ? -13.686 13.443 4.365 1.00 88.94 83 GLN A O 1
ATOM 599 N N . GLY A 1 84 ? -11.479 13.226 4.689 1.00 85.06 84 GLY A N 1
ATOM 600 C CA . GLY A 1 84 ? -11.631 12.273 5.783 1.00 85.06 84 GLY A CA 1
ATOM 601 C C . GLY A 1 84 ? -12.095 10.875 5.330 1.00 85.06 84 GLY A C 1
ATOM 602 O O . GLY A 1 84 ? -12.595 10.098 6.145 1.00 85.06 84 GLY A O 1
ATOM 603 N N . ASP A 1 85 ? -11.932 10.512 4.053 1.00 88.06 85 ASP A N 1
ATOM 604 C CA . ASP A 1 85 ? -12.350 9.213 3.508 1.00 88.06 85 ASP A CA 1
ATOM 605 C C . ASP A 1 85 ? -11.259 8.143 3.676 1.00 88.06 85 ASP A C 1
ATOM 607 O O . ASP A 1 85 ? -10.427 7.895 2.800 1.00 88.06 85 ASP A O 1
ATOM 611 N N . LEU A 1 86 ? -11.292 7.433 4.803 1.00 84.38 86 LEU A N 1
ATOM 612 C CA . LEU A 1 86 ? -10.333 6.359 5.086 1.00 84.38 86 LEU A CA 1
ATOM 613 C C . LEU A 1 86 ? -10.409 5.180 4.111 1.00 84.38 86 LEU A C 1
ATOM 615 O O . LEU A 1 86 ? -9.399 4.518 3.850 1.00 84.38 86 LEU A O 1
ATOM 619 N N . ARG A 1 87 ? -11.596 4.894 3.572 1.00 88.50 87 ARG A N 1
ATOM 620 C CA . ARG A 1 87 ? -11.791 3.779 2.638 1.00 88.50 87 ARG A CA 1
ATOM 621 C C . ARG A 1 87 ? -11.205 4.128 1.280 1.00 88.50 87 ARG A C 1
ATOM 623 O O . ARG A 1 87 ? -10.481 3.311 0.706 1.00 88.50 87 ARG A O 1
ATOM 630 N N . GLY A 1 88 ? -11.473 5.341 0.799 1.00 90.81 88 GLY A N 1
ATOM 631 C CA . GLY A 1 88 ? -10.858 5.902 -0.400 1.00 90.81 88 GLY A CA 1
ATOM 632 C C . GLY A 1 88 ? -9.340 5.954 -0.285 1.00 90.81 88 GLY A C 1
ATOM 633 O O . GLY A 1 88 ? -8.648 5.513 -1.203 1.00 90.81 88 GLY A O 1
ATOM 634 N N . LEU A 1 89 ? -8.826 6.376 0.873 1.00 89.75 89 LEU A N 1
ATOM 635 C CA . LEU A 1 89 ? -7.395 6.423 1.166 1.00 89.75 89 LEU A CA 1
ATOM 636 C C . LEU A 1 89 ? -6.751 5.039 1.049 1.00 89.75 89 LEU A C 1
ATOM 638 O O . LEU A 1 89 ? -5.795 4.861 0.295 1.00 89.75 89 LEU A O 1
ATOM 642 N N . GLY A 1 90 ? -7.303 4.040 1.742 1.00 89.81 90 GLY A N 1
ATOM 643 C CA . GLY A 1 90 ? -6.799 2.669 1.687 1.00 89.81 90 GLY A CA 1
ATOM 644 C C . GLY A 1 90 ? -6.863 2.060 0.280 1.00 89.81 90 GLY A C 1
ATOM 645 O O . GLY A 1 90 ? -5.901 1.429 -0.180 1.00 89.81 90 GLY A O 1
ATOM 646 N N . LYS A 1 91 ? -7.960 2.305 -0.447 1.00 91.56 91 LYS A N 1
ATOM 647 C CA . LYS A 1 91 ? -8.124 1.842 -1.829 1.00 91.56 91 LYS A CA 1
ATOM 648 C C . LYS A 1 91 ? -7.083 2.475 -2.750 1.00 91.56 91 LYS A C 1
ATOM 650 O O . LYS A 1 91 ? -6.416 1.746 -3.483 1.00 91.56 91 LYS A O 1
ATOM 655 N N . ALA A 1 92 ? -6.915 3.796 -2.697 1.00 93.00 92 ALA A N 1
ATOM 656 C CA . ALA A 1 92 ? -5.934 4.525 -3.499 1.00 93.00 92 ALA A CA 1
ATOM 657 C C . ALA A 1 92 ? -4.507 4.033 -3.218 1.00 93.00 92 ALA A C 1
ATOM 659 O O . ALA A 1 92 ? -3.783 3.680 -4.149 1.00 93.00 92 ALA A O 1
ATOM 660 N N . LEU A 1 93 ? -4.162 3.897 -1.936 1.00 90.44 93 LEU A N 1
ATOM 661 C CA . LEU A 1 93 ? -2.869 3.410 -1.456 1.00 90.44 93 LEU A CA 1
ATOM 662 C C . LEU A 1 93 ? -2.533 1.992 -1.951 1.00 90.44 93 LEU A C 1
ATOM 664 O O . LEU A 1 93 ? -1.375 1.690 -2.204 1.00 90.44 93 LEU A O 1
ATOM 668 N N . SER A 1 94 ? -3.532 1.129 -2.147 1.00 91.88 94 SER A N 1
ATOM 669 C CA . SER A 1 94 ? -3.322 -0.269 -2.572 1.00 91.88 94 SER A CA 1
ATOM 670 C C . SER A 1 94 ? -3.333 -0.484 -4.088 1.00 91.88 94 SER A C 1
ATOM 672 O O . SER A 1 94 ? -3.279 -1.633 -4.533 1.00 91.88 94 SER A O 1
ATOM 674 N N . SER A 1 95 ? -3.480 0.588 -4.872 1.00 93.62 95 SER A N 1
ATOM 675 C CA . SER A 1 95 ? -3.809 0.521 -6.303 1.00 93.62 95 SER A CA 1
ATOM 676 C C . SER A 1 95 ? -2.621 0.738 -7.244 1.00 93.62 95 SER A C 1
ATOM 678 O O . SER A 1 95 ? -2.838 0.931 -8.440 1.00 93.62 95 SER A O 1
ATOM 680 N N . ASP A 1 96 ? -1.389 0.722 -6.738 1.00 93.88 96 ASP A N 1
ATOM 681 C CA . ASP A 1 96 ? -0.185 0.867 -7.558 1.00 93.88 96 ASP A CA 1
ATOM 682 C C . ASP A 1 96 ? -0.037 -0.286 -8.570 1.00 93.88 96 ASP A C 1
ATOM 684 O O . ASP A 1 96 ? -0.054 -1.464 -8.202 1.00 93.88 96 ASP A O 1
ATOM 688 N N . ARG A 1 97 ? 0.125 0.060 -9.853 1.00 95.56 97 ARG A N 1
ATOM 689 C CA . ARG A 1 97 ? 0.350 -0.897 -10.951 1.00 95.56 97 ARG A CA 1
ATOM 690 C C . ARG A 1 97 ? 1.800 -0.973 -11.423 1.00 95.56 97 ARG A C 1
ATOM 692 O O . ARG A 1 97 ? 2.138 -1.869 -12.192 1.00 95.56 97 ARG A O 1
ATOM 699 N N . ILE A 1 98 ? 2.662 -0.072 -10.955 1.00 93.62 98 ILE A N 1
ATOM 700 C CA . ILE A 1 98 ? 4.013 0.115 -11.494 1.00 93.62 98 ILE A CA 1
ATOM 701 C C . ILE A 1 98 ? 5.069 -0.436 -10.535 1.00 93.62 98 ILE A C 1
ATOM 703 O O . ILE A 1 98 ? 5.862 -1.294 -10.923 1.00 93.62 98 ILE A O 1
ATOM 707 N N . VAL A 1 99 ? 5.113 0.054 -9.293 1.00 92.12 99 VAL A N 1
ATOM 708 C CA . VAL A 1 99 ? 6.262 -0.163 -8.397 1.00 92.12 99 VAL A CA 1
ATOM 709 C C . VAL A 1 99 ? 6.067 -1.405 -7.532 1.00 92.12 99 VAL A C 1
ATOM 711 O O . VAL A 1 99 ? 6.904 -2.312 -7.525 1.00 92.12 99 VAL A O 1
ATOM 714 N N . GLU A 1 100 ? 4.955 -1.479 -6.813 1.00 89.81 100 GLU A N 1
ATOM 715 C CA . GLU A 1 100 ? 4.626 -2.549 -5.885 1.00 89.81 100 GLU A CA 1
ATOM 716 C C . GLU A 1 100 ? 4.561 -3.922 -6.568 1.00 89.81 100 GLU A C 1
ATOM 718 O O . GLU A 1 100 ? 5.189 -4.842 -6.040 1.00 89.81 100 GLU A O 1
ATOM 723 N N . PRO A 1 101 ? 3.933 -4.107 -7.749 1.00 90.62 101 PRO A N 1
ATOM 724 C CA . PRO A 1 101 ? 3.912 -5.414 -8.409 1.00 90.62 101 PRO A CA 1
ATOM 725 C C . PRO A 1 101 ? 5.306 -5.955 -8.752 1.00 90.62 101 PRO A C 1
ATOM 727 O O . PRO A 1 101 ? 5.498 -7.169 -8.812 1.00 90.62 101 PRO A O 1
ATOM 730 N N . LYS A 1 102 ? 6.288 -5.066 -8.958 1.00 91.06 102 LYS A N 1
ATOM 731 C CA . LYS A 1 102 ? 7.684 -5.429 -9.248 1.00 91.06 102 LYS A CA 1
ATOM 732 C C . LYS A 1 102 ? 8.497 -5.661 -7.978 1.00 91.06 102 LYS A C 1
ATOM 734 O O . LYS A 1 102 ? 9.322 -6.567 -7.946 1.00 91.06 102 LYS A O 1
ATOM 739 N N . ARG A 1 103 ? 8.257 -4.878 -6.921 1.00 87.62 103 ARG A N 1
ATOM 740 C CA . ARG A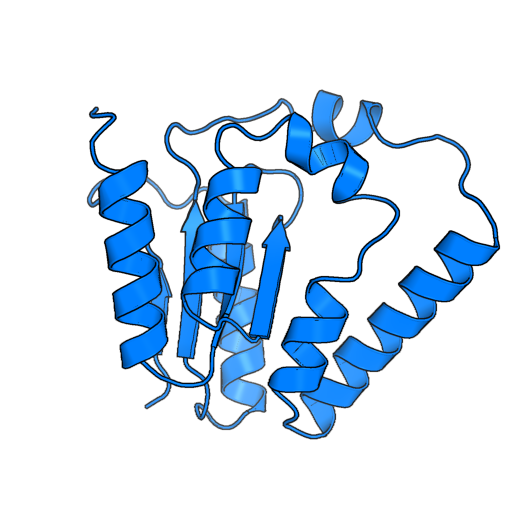 1 103 ? 8.991 -4.978 -5.647 1.00 87.62 103 ARG A CA 1
ATOM 741 C C . ARG A 1 103 ? 8.460 -6.055 -4.707 1.00 87.62 103 ARG A C 1
ATOM 743 O O . ARG A 1 103 ? 9.255 -6.708 -4.040 1.00 87.62 103 ARG A O 1
ATOM 750 N N . ALA A 1 104 ? 7.147 -6.267 -4.651 1.00 85.56 104 ALA A N 1
ATOM 751 C CA . ALA A 1 104 ? 6.517 -7.201 -3.717 1.00 85.56 104 ALA A CA 1
ATOM 752 C C . ALA A 1 104 ? 7.072 -8.638 -3.791 1.00 85.56 104 ALA A C 1
ATOM 754 O O . ALA A 1 104 ? 7.234 -9.237 -2.728 1.00 85.56 104 ALA A O 1
ATOM 755 N N . PRO A 1 105 ? 7.414 -9.200 -4.971 1.00 86.50 105 PRO A N 1
ATOM 756 C CA . PRO A 1 105 ? 8.039 -10.521 -5.057 1.00 86.50 105 PRO A CA 1
ATOM 757 C C . PRO A 1 105 ? 9.423 -10.610 -4.403 1.00 86.50 105 PRO A C 1
ATOM 759 O O . PRO A 1 105 ? 9.816 -11.695 -3.985 1.00 86.50 105 PRO A O 1
ATOM 762 N N . LEU A 1 106 ? 10.158 -9.495 -4.306 1.00 80.44 106 LEU A N 1
ATOM 763 C CA . LEU A 1 106 ? 11.476 -9.462 -3.668 1.00 80.44 106 LEU A CA 1
ATOM 764 C C . LEU A 1 106 ? 11.393 -9.455 -2.145 1.00 80.44 106 LEU A C 1
ATOM 766 O O . LEU A 1 106 ? 12.374 -9.800 -1.504 1.00 80.44 106 LEU A O 1
ATOM 770 N N . ILE A 1 107 ? 10.261 -9.051 -1.567 1.00 78.06 107 ILE A N 1
ATOM 771 C CA . ILE A 1 107 ? 10.100 -8.919 -0.120 1.00 78.06 107 ILE A CA 1
ATOM 772 C C . ILE A 1 107 ? 9.549 -10.239 0.443 1.00 78.06 107 ILE A C 1
ATOM 774 O O . ILE A 1 107 ? 8.379 -10.576 0.200 1.00 78.06 107 ILE A O 1
ATOM 778 N N . PRO A 1 108 ? 10.336 -10.991 1.235 1.00 74.75 108 PRO A N 1
ATOM 779 C CA . PRO A 1 108 ? 9.867 -12.226 1.845 1.00 74.75 108 PRO A CA 1
ATOM 780 C C . PRO A 1 108 ? 8.615 -11.984 2.693 1.00 74.75 108 PRO A C 1
ATOM 782 O O . PRO A 1 108 ? 8.562 -11.100 3.542 1.00 74.75 108 PRO A O 1
ATOM 785 N N . GLY A 1 109 ? 7.567 -12.774 2.459 1.00 74.81 109 GLY A N 1
ATOM 786 C CA . GLY A 1 109 ? 6.330 -12.682 3.237 1.00 74.81 109 GLY A CA 1
ATOM 787 C C . GLY A 1 109 ? 5.370 -11.551 2.846 1.00 74.81 109 GLY A C 1
ATOM 788 O O . GLY A 1 109 ? 4.246 -11.558 3.349 1.00 74.81 109 GLY A O 1
ATOM 789 N N . MET A 1 110 ? 5.717 -10.661 1.906 1.00 77.69 110 MET A N 1
ATOM 790 C CA . MET A 1 110 ? 4.871 -9.516 1.523 1.00 77.69 110 MET A CA 1
ATOM 791 C C . MET A 1 110 ? 3.465 -9.927 1.087 1.00 77.69 110 MET A C 1
ATOM 793 O O . MET A 1 110 ? 2.466 -9.429 1.604 1.00 77.69 110 MET A O 1
ATOM 797 N N . ARG A 1 111 ? 3.360 -10.913 0.188 1.00 79.88 111 ARG A N 1
ATOM 798 C CA . ARG A 1 111 ? 2.057 -11.420 -0.277 1.00 79.88 111 ARG A CA 1
ATOM 799 C C . ARG A 1 111 ? 1.203 -11.949 0.878 1.00 79.88 111 ARG A C 1
ATOM 801 O O . ARG A 1 111 ? 0.002 -11.711 0.934 1.00 79.88 111 ARG A O 1
ATOM 808 N N . ALA A 1 112 ? 1.824 -12.660 1.816 1.00 77.69 112 ALA A N 1
ATOM 809 C CA . ALA A 1 112 ? 1.130 -13.185 2.984 1.00 77.69 112 ALA A CA 1
ATOM 810 C C . ALA A 1 112 ? 0.725 -12.072 3.965 1.00 77.69 112 ALA A C 1
ATOM 812 O O . ALA A 1 112 ? -0.343 -12.172 4.567 1.00 77.69 112 ALA A O 1
ATOM 813 N N . MET A 1 113 ? 1.517 -11.005 4.081 1.00 76.50 113 MET A N 1
ATOM 814 C CA . MET A 1 113 ? 1.174 -9.832 4.881 1.00 76.50 113 MET A CA 1
ATOM 815 C C . MET A 1 113 ? 0.003 -9.050 4.272 1.00 76.50 113 MET A C 1
ATOM 817 O O . MET A 1 113 ? -0.964 -8.778 4.980 1.00 76.50 113 MET A O 1
ATOM 821 N N . LYS A 1 114 ? 0.021 -8.792 2.958 1.00 81.06 114 LYS A N 1
ATOM 822 C CA . LYS A 1 114 ? -1.090 -8.132 2.255 1.00 81.06 114 LYS A CA 1
ATOM 823 C C . LYS A 1 114 ? -2.389 -8.933 2.387 1.00 81.06 114 LYS A C 1
ATOM 825 O O . LYS A 1 114 ? -3.427 -8.378 2.733 1.00 81.06 114 LYS A O 1
ATOM 830 N N . ASN A 1 115 ? -2.321 -10.259 2.244 1.00 82.56 115 ASN A N 1
ATOM 831 C CA . ASN A 1 115 ? -3.472 -11.139 2.471 1.00 82.56 115 ASN A CA 1
ATOM 832 C C . ASN A 1 115 ? -3.957 -11.121 3.930 1.00 82.56 115 ASN A C 1
ATOM 834 O O . ASN A 1 115 ? -5.159 -11.201 4.180 1.00 82.56 115 ASN A O 1
ATOM 838 N N . ALA A 1 116 ? -3.047 -11.022 4.905 1.00 78.69 116 ALA A N 1
ATOM 839 C CA . ALA A 1 116 ? -3.415 -10.906 6.313 1.00 78.69 116 ALA A CA 1
ATOM 840 C C . ALA A 1 116 ? -4.116 -9.573 6.611 1.00 78.69 116 ALA A C 1
ATOM 842 O O . ALA A 1 116 ? -5.101 -9.587 7.349 1.00 78.69 116 ALA A O 1
ATOM 843 N N . ALA A 1 117 ? -3.647 -8.474 6.010 1.00 79.81 117 ALA A N 1
ATOM 844 C CA . ALA A 1 117 ? -4.260 -7.152 6.103 1.00 79.81 117 ALA A CA 1
ATOM 845 C C . ALA A 1 117 ? -5.659 -7.136 5.470 1.00 79.81 117 ALA A C 1
ATOM 847 O O . ALA A 1 117 ? -6.626 -6.789 6.146 1.00 79.81 117 ALA A O 1
ATOM 848 N N . ILE A 1 118 ? -5.796 -7.622 4.230 1.00 82.06 118 ILE A N 1
ATOM 849 C CA . ILE A 1 118 ? -7.094 -7.751 3.545 1.00 82.06 118 ILE A CA 1
ATOM 850 C C . ILE A 1 118 ? -8.048 -8.626 4.362 1.00 82.06 118 ILE A C 1
ATOM 852 O O . ILE A 1 118 ? -9.179 -8.240 4.633 1.00 82.06 118 ILE A O 1
ATOM 856 N N . GLY A 1 119 ? -7.586 -9.789 4.829 1.00 78.81 119 GLY A N 1
ATOM 857 C CA . GLY A 1 119 ? -8.413 -10.679 5.638 1.00 78.81 119 GLY A CA 1
ATOM 858 C C . GLY A 1 119 ? -8.744 -10.131 7.033 1.00 78.81 119 GLY A C 1
ATOM 859 O O . GLY A 1 119 ? -9.588 -10.717 7.712 1.00 78.81 119 GLY A O 1
ATOM 860 N N . ALA A 1 120 ? -8.046 -9.093 7.501 1.00 79.19 120 ALA A N 1
ATOM 861 C CA . ALA A 1 120 ? -8.367 -8.354 8.720 1.00 79.19 120 ALA A CA 1
ATOM 862 C C . ALA A 1 120 ? -9.281 -7.145 8.446 1.00 79.19 120 ALA A C 1
ATOM 864 O O . ALA A 1 120 ? -9.583 -6.414 9.388 1.00 79.19 120 ALA A O 1
ATOM 865 N N . GLU A 1 121 ? -9.742 -6.987 7.199 1.00 84.38 121 GLU A N 1
ATOM 866 C CA . GLU A 1 121 ? -10.568 -5.880 6.705 1.00 84.38 121 GLU A CA 1
ATOM 867 C C . GLU A 1 121 ? -9.857 -4.522 6.734 1.00 84.38 121 GLU A C 1
ATOM 869 O O . GLU A 1 121 ? -10.500 -3.485 6.894 1.00 84.38 121 GLU A O 1
ATOM 874 N N . ALA A 1 122 ? -8.530 -4.511 6.573 1.00 84.69 122 ALA A N 1
ATOM 875 C CA . ALA A 1 122 ? -7.815 -3.268 6.312 1.00 84.69 122 ALA A CA 1
ATOM 876 C C . ALA A 1 122 ? -8.333 -2.641 5.009 1.00 84.69 122 ALA A C 1
ATOM 878 O O . ALA A 1 122 ? -8.530 -3.335 4.008 1.00 84.69 122 ALA A O 1
ATOM 879 N N . PHE A 1 123 ? -8.520 -1.324 5.006 1.00 86.44 123 PHE A N 1
ATOM 880 C CA . PHE A 1 123 ? -8.960 -0.588 3.820 1.00 86.44 123 PHE A CA 1
ATOM 881 C C . PHE A 1 123 ? -7.892 -0.538 2.738 1.00 86.44 123 PHE A C 1
ATOM 883 O O . PHE A 1 123 ? -8.207 -0.413 1.557 1.00 86.44 123 PHE A O 1
ATOM 890 N N . GLY A 1 124 ? -6.628 -0.629 3.142 1.00 86.44 124 GLY A N 1
ATOM 891 C CA . GLY A 1 124 ? -5.514 -0.690 2.221 1.00 86.44 124 GLY A CA 1
ATOM 892 C C . GLY A 1 124 ? -4.247 -1.209 2.861 1.00 86.44 124 GLY A C 1
ATOM 893 O O . GLY A 1 124 ? -4.114 -1.200 4.084 1.00 86.44 124 GLY A O 1
ATOM 894 N N . CYS A 1 125 ? -3.328 -1.671 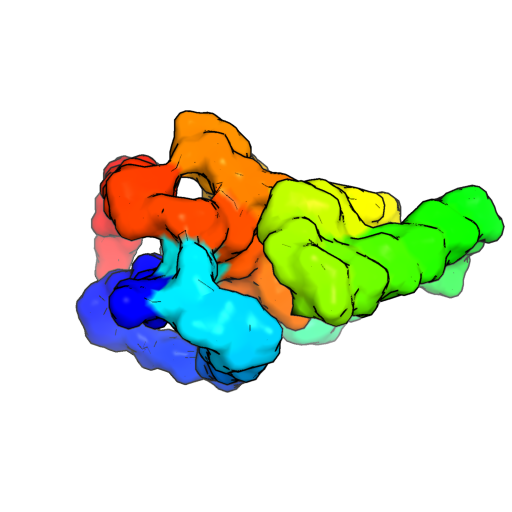2.020 1.00 87.31 125 CYS A N 1
ATOM 895 C CA . CYS A 1 125 ? -2.017 -2.147 2.423 1.00 87.31 125 CYS A CA 1
ATOM 896 C C . CYS A 1 125 ? -1.012 -1.970 1.277 1.00 87.31 125 CYS A C 1
ATOM 898 O O . CYS A 1 125 ? -1.285 -2.418 0.160 1.00 87.31 125 CYS A O 1
ATOM 900 N N . THR A 1 126 ? 0.134 -1.345 1.563 1.00 86.94 126 THR A N 1
ATOM 901 C CA . THR A 1 126 ? 1.206 -1.104 0.583 1.00 86.94 126 THR A CA 1
ATOM 902 C C . THR A 1 126 ? 2.602 -1.256 1.185 1.00 86.94 126 THR A C 1
ATOM 904 O O . THR A 1 126 ? 2.774 -1.196 2.408 1.00 86.94 126 THR A O 1
ATOM 907 N N . ILE A 1 127 ? 3.603 -1.418 0.318 1.00 83.19 127 ILE A N 1
ATOM 908 C CA . ILE A 1 127 ? 5.023 -1.318 0.680 1.00 83.19 127 ILE A CA 1
ATOM 909 C C . ILE A 1 127 ? 5.355 0.142 1.004 1.00 83.19 127 ILE A C 1
ATOM 911 O O . ILE A 1 127 ? 5.112 1.041 0.203 1.00 83.19 127 ILE A O 1
ATOM 915 N N . SER A 1 128 ? 5.989 0.384 2.148 1.00 77.00 128 SER A N 1
ATOM 916 C CA . SER A 1 128 ? 6.501 1.707 2.489 1.00 77.00 128 SER A CA 1
ATOM 917 C C . SER A 1 128 ? 7.937 1.886 2.003 1.00 77.00 128 SER A C 1
ATOM 919 O O . SER A 1 128 ? 8.873 1.288 2.533 1.00 77.00 128 SER A O 1
ATOM 921 N N . GLY A 1 129 ? 8.121 2.770 1.022 1.00 70.62 129 GLY A N 1
ATOM 922 C CA . GLY A 1 129 ? 9.438 3.171 0.536 1.00 70.62 129 GLY A CA 1
ATOM 923 C C . GLY A 1 129 ? 10.136 2.089 -0.294 1.00 70.62 129 GLY A C 1
ATOM 924 O O . GLY A 1 129 ? 9.566 1.530 -1.233 1.00 70.62 129 GLY A O 1
ATOM 925 N N . ALA A 1 130 ? 11.416 1.853 -0.005 1.00 61.19 130 ALA A N 1
ATOM 926 C CA . ALA A 1 130 ? 12.268 0.907 -0.734 1.00 61.19 130 ALA A CA 1
ATOM 927 C C . ALA A 1 130 ? 12.738 -0.284 0.126 1.00 61.19 130 ALA A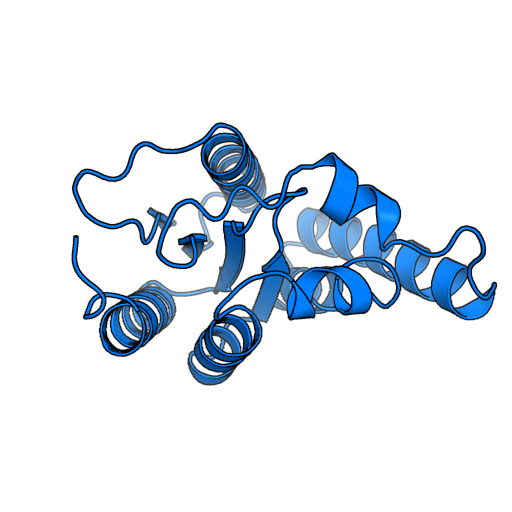 C 1
ATOM 929 O O . ALA A 1 130 ? 13.640 -1.002 -0.299 1.00 61.19 130 ALA A O 1
ATOM 930 N N . SER A 1 131 ? 12.141 -0.491 1.304 1.00 64.75 131 SER A N 1
ATOM 931 C CA . SER A 1 131 ? 12.458 -1.581 2.238 1.00 64.75 131 SER A CA 1
ATOM 932 C C . SER A 1 131 ? 11.366 -2.667 2.259 1.00 64.75 131 SER A C 1
ATOM 934 O O . SER A 1 131 ? 10.434 -2.652 1.454 1.00 64.75 131 SER A O 1
ATOM 936 N N . SER A 1 132 ? 11.475 -3.613 3.199 1.00 68.25 132 SER A N 1
ATOM 937 C CA . SER A 1 132 ? 10.464 -4.628 3.537 1.00 68.25 132 SER A CA 1
ATOM 938 C C . SER A 1 132 ? 9.338 -4.118 4.460 1.00 68.25 132 SER A C 1
ATOM 940 O O . SER A 1 132 ? 8.511 -4.906 4.933 1.00 68.25 132 SER A O 1
ATOM 942 N N . THR A 1 133 ? 9.291 -2.811 4.746 1.00 74.31 133 THR A N 1
ATOM 943 C CA . THR A 1 133 ? 8.251 -2.199 5.586 1.00 74.31 133 THR A CA 1
ATOM 944 C C . THR A 1 133 ? 6.919 -2.165 4.845 1.00 74.31 133 THR A C 1
ATOM 946 O O . THR A 1 133 ? 6.856 -1.821 3.669 1.00 74.31 133 THR A O 1
ATOM 949 N N . THR A 1 134 ? 5.834 -2.474 5.546 1.00 76.38 134 THR A N 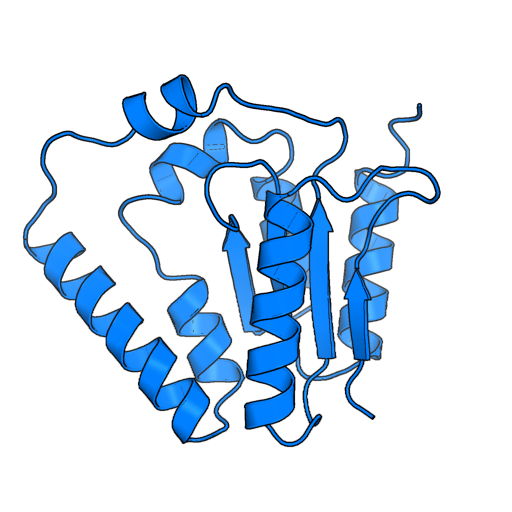1
ATOM 950 C CA . THR A 1 134 ? 4.470 -2.440 5.018 1.00 76.38 134 THR A CA 1
ATOM 951 C C . THR A 1 134 ? 3.575 -1.625 5.936 1.00 76.38 134 THR A C 1
ATOM 953 O O . THR A 1 134 ? 3.648 -1.718 7.160 1.00 76.38 134 THR A O 1
ATOM 956 N N . VAL A 1 135 ? 2.690 -0.842 5.337 1.00 80.69 135 VAL A N 1
ATOM 957 C CA . VAL A 1 135 ? 1.697 -0.046 6.061 1.00 80.69 135 VAL A CA 1
ATOM 958 C C . VAL A 1 135 ? 0.314 -0.540 5.680 1.00 80.69 135 VAL A C 1
ATOM 960 O O . VAL A 1 135 ? 0.078 -0.879 4.519 1.00 80.69 135 VAL A O 1
ATOM 963 N N . ALA A 1 136 ? -0.596 -0.590 6.651 1.00 82.00 136 ALA A N 1
ATOM 964 C CA . ALA A 1 136 ? -2.003 -0.875 6.423 1.00 82.00 136 ALA A CA 1
ATOM 965 C C . ALA A 1 136 ? -2.911 0.125 7.155 1.00 82.00 136 ALA A C 1
ATOM 967 O O . ALA A 1 136 ? -2.642 0.526 8.289 1.00 82.00 136 ALA A O 1
ATOM 968 N N . VAL A 1 137 ? -4.008 0.495 6.493 1.00 81.44 137 VAL A N 1
ATOM 969 C CA . VAL A 1 137 ? -4.985 1.484 6.980 1.00 81.44 137 VAL A CA 1
ATOM 970 C C . VAL A 1 137 ? -6.215 0.772 7.526 1.00 81.44 137 VAL A C 1
ATOM 972 O O . VAL A 1 137 ? -6.756 -0.116 6.861 1.00 81.44 137 VAL A O 1
ATOM 975 N N . THR A 1 138 ? -6.681 1.160 8.712 1.00 80.69 138 THR A N 1
ATOM 976 C CA . THR A 1 138 ? -7.905 0.636 9.330 1.00 80.69 138 THR A CA 1
ATOM 977 C C . THR A 1 138 ? -8.654 1.746 10.091 1.00 80.69 138 THR A C 1
ATOM 979 O O . THR A 1 138 ? -8.175 2.866 10.228 1.00 80.69 138 THR A O 1
ATOM 982 N N . ASP A 1 139 ? -9.880 1.477 10.524 1.00 76.81 139 ASP A N 1
ATOM 983 C CA . ASP A 1 139 ? -10.759 2.406 11.257 1.00 76.81 139 ASP A CA 1
ATOM 984 C C . ASP A 1 139 ? -10.939 2.034 12.735 1.00 76.81 139 ASP A C 1
ATOM 986 O O . ASP A 1 139 ? -11.566 2.776 13.483 1.00 76.81 139 ASP A O 1
ATOM 990 N N . ASN A 1 140 ? -10.449 0.867 13.165 1.00 74.56 140 ASN A N 1
ATOM 991 C CA . ASN A 1 140 ? -10.691 0.381 14.520 1.00 74.56 140 ASN A CA 1
ATOM 992 C C . ASN A 1 140 ? -9.541 -0.476 15.075 1.00 74.56 140 ASN A C 1
ATOM 994 O O . ASN A 1 140 ? -9.008 -1.363 14.396 1.00 74.56 140 ASN A O 1
ATOM 998 N N . GLU A 1 141 ? -9.255 -0.270 16.360 1.00 69.19 141 GLU A N 1
ATOM 999 C CA . GLU A 1 141 ? -8.299 -1.004 17.194 1.00 69.19 141 GLU A CA 1
ATOM 1000 C C . GLU A 1 141 ? -8.538 -2.530 17.199 1.00 69.19 141 GLU A C 1
ATOM 1002 O O . GLU A 1 141 ? -7.608 -3.334 17.270 1.00 69.19 141 GLU A O 1
ATOM 1007 N N . LEU A 1 142 ? -9.787 -2.989 17.067 1.00 71.56 142 LEU A N 1
ATOM 1008 C CA . LEU A 1 142 ? -10.104 -4.417 16.956 1.00 71.56 142 LEU A CA 1
ATOM 1009 C C . LEU A 1 142 ? -9.564 -5.032 15.658 1.00 71.56 142 LEU A C 1
ATOM 1011 O O . LEU A 1 142 ? -9.037 -6.150 15.684 1.00 71.56 142 LEU A O 1
ATOM 1015 N N . ARG A 1 143 ? -9.695 -4.328 14.525 1.00 72.12 143 ARG A N 1
ATOM 1016 C CA . ARG A 1 143 ? -9.149 -4.760 13.223 1.00 72.12 143 ARG A CA 1
ATOM 1017 C C . ARG A 1 143 ? -7.628 -4.749 13.254 1.00 72.12 143 ARG A C 1
ATOM 1019 O O . ARG A 1 143 ? -7.005 -5.733 12.861 1.00 72.12 143 ARG A O 1
ATOM 1026 N N . GLU A 1 144 ? -7.049 -3.708 13.831 1.00 69.62 144 GLU A N 1
ATOM 1027 C CA . GLU A 1 144 ? -5.615 -3.587 14.088 1.00 69.62 144 GLU A CA 1
ATOM 1028 C C . GLU A 1 144 ? -5.079 -4.748 14.944 1.00 69.62 144 GLU A C 1
ATOM 1030 O O . GLU A 1 144 ? -4.193 -5.480 14.504 1.00 69.62 144 GLU A O 1
ATOM 1035 N N . LYS A 1 145 ? -5.677 -5.036 16.110 1.00 72.12 145 LYS A N 1
ATOM 1036 C CA . LYS A 1 145 ? -5.309 -6.187 16.960 1.00 72.12 145 LYS A CA 1
ATOM 1037 C C . LYS A 1 145 ? -5.473 -7.523 16.238 1.00 72.12 145 LYS A C 1
ATOM 1039 O O . LYS A 1 145 ? -4.739 -8.476 16.515 1.00 72.12 145 LYS A O 1
ATOM 1044 N N . ARG A 1 146 ? -6.455 -7.664 15.339 1.00 74.88 146 ARG A N 1
ATOM 1045 C CA . ARG A 1 146 ? -6.578 -8.860 14.481 1.00 74.88 146 ARG A CA 1
ATOM 1046 C C . ARG A 1 146 ? -5.421 -8.949 13.490 1.00 74.88 146 ARG A C 1
ATOM 1048 O O . ARG A 1 146 ? -4.876 -10.041 13.331 1.00 74.88 146 ARG A O 1
ATOM 1055 N N . LEU A 1 147 ? -5.041 -7.834 12.874 1.00 73.94 147 LEU A N 1
ATOM 1056 C CA . LEU A 1 147 ? -3.931 -7.744 11.933 1.00 73.94 147 LEU A CA 1
ATOM 1057 C C . LEU A 1 147 ? -2.609 -8.098 12.631 1.00 73.94 147 LEU A C 1
ATOM 1059 O O . LEU A 1 147 ? -1.958 -9.060 12.225 1.00 73.94 147 LEU A O 1
ATOM 1063 N N . VAL A 1 148 ? -2.298 -7.443 13.755 1.00 71.25 148 VAL A N 1
ATOM 1064 C CA . VAL A 1 148 ? -1.124 -7.728 14.599 1.00 71.25 148 VAL A CA 1
ATOM 1065 C C . VAL A 1 148 ? -1.077 -9.209 14.983 1.00 71.25 148 VAL A C 1
ATOM 1067 O O . VAL A 1 148 ? -0.073 -9.876 14.747 1.00 71.25 148 VAL A O 1
ATOM 1070 N N . ARG A 1 149 ? -2.174 -9.781 15.506 1.00 75.50 149 ARG A N 1
ATOM 1071 C CA . ARG A 1 149 ? -2.215 -11.205 15.897 1.00 75.50 149 ARG A CA 1
ATOM 1072 C C . ARG A 1 149 ? -2.010 -12.162 14.725 1.00 75.50 149 ARG A C 1
ATOM 1074 O O . ARG A 1 149 ? -1.387 -13.210 14.902 1.00 75.50 149 ARG A O 1
ATOM 1081 N N . ARG A 1 150 ? -2.572 -11.861 13.551 1.00 75.06 150 ARG A N 1
ATOM 1082 C CA . ARG A 1 150 ? -2.389 -12.682 12.341 1.00 75.06 150 ARG A CA 1
ATOM 1083 C C . ARG A 1 150 ? -0.959 -12.600 11.832 1.00 75.06 150 ARG A C 1
ATOM 1085 O O . ARG A 1 150 ? -0.403 -13.627 11.445 1.00 75.06 150 ARG A O 1
ATOM 1092 N N . TRP A 1 151 ? -0.379 -11.407 11.879 1.00 71.75 151 TRP A N 1
ATOM 1093 C CA . TRP A 1 151 ? 1.009 -11.178 11.529 1.00 71.75 151 TRP A CA 1
ATOM 1094 C C . TRP A 1 151 ? 1.948 -11.958 12.460 1.00 71.75 151 TRP A C 1
ATOM 1096 O O . TRP A 1 151 ? 2.700 -12.806 11.984 1.00 71.75 151 TRP A O 1
ATOM 1106 N N . TRP A 1 152 ? 1.805 -11.802 13.781 1.00 68.81 152 TRP A N 1
ATOM 1107 C CA . TRP A 1 152 ? 2.599 -12.527 14.783 1.00 68.81 152 TRP A CA 1
ATOM 1108 C C . TRP A 1 152 ? 2.487 -14.048 14.652 1.00 68.81 152 TRP A C 1
ATOM 1110 O O . TRP A 1 152 ? 3.494 -14.746 14.708 1.00 68.81 152 TRP A O 1
ATOM 1120 N N . ARG A 1 153 ? 1.289 -14.592 14.404 1.00 71.81 153 ARG A N 1
ATOM 1121 C CA . ARG A 1 153 ? 1.127 -16.039 14.175 1.00 71.81 153 ARG A CA 1
ATOM 1122 C C . ARG A 1 153 ? 1.886 -16.551 12.954 1.00 71.81 153 ARG A C 1
ATOM 1124 O O . ARG A 1 153 ? 2.316 -17.700 12.956 1.00 71.81 153 ARG A O 1
ATOM 1131 N N . ARG A 1 154 ? 1.987 -15.736 11.902 1.00 68.19 154 ARG A N 1
ATOM 1132 C CA . ARG A 1 154 ? 2.582 -16.136 10.623 1.00 68.19 154 ARG A CA 1
ATOM 1133 C C . ARG A 1 154 ? 4.090 -15.902 10.579 1.00 68.19 154 ARG A C 1
ATOM 1135 O O . ARG A 1 154 ? 4.794 -16.711 9.987 1.00 68.19 154 ARG A O 1
ATOM 1142 N N . PHE A 1 155 ? 4.556 -14.810 11.176 1.00 65.06 155 PHE A N 1
ATOM 1143 C CA . PHE A 1 155 ? 5.933 -14.332 11.043 1.00 65.06 155 PHE A CA 1
ATOM 1144 C C . PHE A 1 155 ? 6.679 -14.241 12.375 1.00 65.06 155 PHE A C 1
ATOM 1146 O O . PHE A 1 155 ? 7.890 -14.397 12.382 1.00 65.06 155 PHE A O 1
ATOM 1153 N N . GLY A 1 156 ? 5.977 -14.101 13.503 1.00 56.41 156 GLY A N 1
ATOM 1154 C CA . GLY A 1 156 ? 6.586 -14.025 14.836 1.00 56.41 156 GLY A CA 1
ATOM 1155 C C . GLY A 1 156 ? 7.123 -15.355 15.379 1.00 56.41 156 GLY A C 1
ATOM 1156 O O . GLY A 1 156 ? 7.774 -15.361 16.414 1.00 56.41 156 GLY A O 1
ATOM 1157 N N . LYS A 1 157 ? 6.862 -16.483 14.695 1.00 46.22 157 LYS A N 1
ATOM 1158 C CA . LYS A 1 157 ? 7.452 -17.799 15.013 1.00 46.22 157 LYS A CA 1
ATOM 1159 C C . LYS A 1 157 ? 8.779 -18.080 14.302 1.00 46.22 157 LYS A C 1
ATOM 1161 O O . LYS A 1 157 ? 9.419 -19.075 14.624 1.00 46.22 157 LYS A O 1
ATOM 1166 N N . LYS A 1 158 ? 9.198 -17.239 13.351 1.00 42.81 158 LYS A N 1
ATOM 1167 C CA . LYS A 1 158 ? 10.591 -17.244 12.898 1.00 42.81 158 LYS A CA 1
ATOM 1168 C C . LYS A 1 158 ? 11.368 -16.374 13.887 1.00 42.81 158 LYS A C 1
ATOM 1170 O O . LYS A 1 158 ? 11.416 -15.162 13.710 1.00 42.81 158 LYS A O 1
ATOM 1175 N N . GLY A 1 159 ? 11.827 -16.994 14.981 1.00 34.19 159 GLY A N 1
ATOM 1176 C CA . GLY A 1 159 ? 12.796 -16.389 15.904 1.00 34.19 159 GLY A CA 1
ATOM 1177 C C . GLY A 1 159 ? 14.019 -15.889 15.125 1.00 34.19 159 GLY A C 1
ATOM 1178 O O . GLY A 1 159 ? 14.284 -16.411 14.045 1.00 34.19 159 GLY A O 1
ATOM 1179 N N . ILE A 1 160 ? 14.595 -14.744 15.498 1.00 34.34 160 ILE A N 1
ATOM 1180 C CA . ILE A 1 160 ? 15.670 -14.649 16.510 1.00 34.34 160 ILE A CA 1
ATOM 1181 C C . ILE A 1 160 ? 16.897 -15.430 16.047 1.00 34.34 160 ILE A C 1
ATOM 1183 O O . ILE A 1 160 ? 16.797 -16.675 15.994 1.00 34.34 160 ILE A O 1
#

Foldseek 3Di:
DADEDELDDVPDDCDPLLVVVSVVVVVLCVLLVVQWHKYKYFFPDFPCPPLVNLVVLFDPDDDPVLVVQLVVLVVQLVVCSNVVNLLSNQQSQARRPGRQVRNQVVQPCSVVLQVLLVVLVFSHKGDGDSTRMMITTDRDPSSNVSSSVSSCVVRVVPDD